Protein AF-A0AAW1S5H3-F1 (afdb_monomer_lite)

Organism: NCBI:txid2026836

pLDDT: mean 79.13, std 9.74, range [42.94, 91.62]

Sequence (140 aa):
WFVVTCAFLPVFTLLWSPVFLTNVFTAATLGLTVSYAIPVLCRLVLARHSFVPGPFSLGRWTHLCGWSVVAWTAVAAIIFSVPLSVPIDGANFNYAAGGLGLVILGSFAGWRLSARHWFQGPSPSISSSDAVRVKEFGWK

Foldseek 3Di:
DVVVVVVCPLVVCVVVPPLSSLLVVLLVVLLVLVVVLVVLVCCQPPVVPPDDDDPDDPPPVSNVVSVVSVVVSVVSLVVQQCFPDPPDDPSRGRCSSVVSVVVVVVVVVCCVPPVVVPDDPDDPPDDPVVVVVVVVVDPD

Radius of gyration: 21.08 Å; chains: 1; bounding box: 47×30×63 Å

Structure (mmCIF, N/CA/C/O backbone):
data_AF-A0AAW1S5H3-F1
#
_entry.id   AF-A0AAW1S5H3-F1
#
loop_
_atom_site.group_PDB
_atom_site.id
_atom_site.type_symbol
_atom_site.label_atom_id
_atom_site.label_alt_id
_atom_site.label_comp_id
_atom_site.label_asym_id
_atom_site.label_entity_id
_atom_site.label_seq_id
_atom_site.pdbx_PDB_ins_code
_atom_site.Cartn_x
_atom_site.Cartn_y
_atom_site.Cartn_z
_atom_site.occupancy
_atom_site.B_iso_or_equiv
_atom_site.auth_seq_id
_atom_site.auth_comp_id
_atom_site.auth_asym_id
_atom_site.auth_atom_id
_atom_site.pdbx_PDB_model_num
ATOM 1 N N . TRP A 1 1 ? 15.498 16.288 8.569 1.00 69.62 1 TRP A N 1
ATOM 2 C CA . TRP A 1 1 ? 16.807 16.147 7.900 1.00 69.62 1 TRP A CA 1
ATOM 3 C C . TRP A 1 1 ? 17.010 14.769 7.264 1.00 69.62 1 TRP A C 1
ATOM 5 O O . TRP A 1 1 ? 17.139 14.737 6.053 1.00 69.62 1 TRP A O 1
ATOM 15 N N . PHE A 1 2 ? 16.919 13.642 7.988 1.00 83.88 2 PHE A N 1
ATOM 16 C CA . PHE A 1 2 ? 17.097 12.294 7.396 1.00 83.88 2 PHE A CA 1
ATOM 17 C C . PHE A 1 2 ? 16.122 11.946 6.246 1.00 83.88 2 PHE A C 1
ATOM 19 O O . PHE A 1 2 ? 16.532 11.492 5.182 1.00 83.88 2 PHE A O 1
ATOM 26 N N . VAL A 1 3 ? 14.824 12.226 6.412 1.00 83.50 3 VAL A N 1
ATOM 27 C CA . VAL A 1 3 ? 13.821 11.998 5.349 1.00 83.50 3 VAL A CA 1
ATOM 28 C C . VAL A 1 3 ? 14.123 12.832 4.100 1.00 83.50 3 VAL A C 1
ATOM 30 O O . VAL A 1 3 ? 13.975 12.350 2.982 1.00 83.50 3 VAL A O 1
ATOM 33 N N . VAL A 1 4 ? 14.608 14.062 4.299 1.00 83.81 4 VAL A N 1
ATOM 34 C CA . VAL A 1 4 ? 14.982 14.971 3.209 1.00 83.81 4 VAL A CA 1
ATOM 35 C C . VAL A 1 4 ? 16.149 14.383 2.419 1.00 83.81 4 VAL A C 1
ATOM 37 O O . VAL A 1 4 ? 16.078 14.329 1.200 1.00 83.81 4 VAL A O 1
ATOM 40 N N . THR A 1 5 ? 17.177 13.850 3.089 1.00 84.56 5 THR A N 1
ATOM 41 C CA . THR A 1 5 ? 18.296 13.173 2.413 1.00 84.56 5 THR A CA 1
ATOM 42 C C . THR A 1 5 ? 17.863 11.914 1.661 1.00 84.56 5 THR A C 1
ATOM 44 O O . THR A 1 5 ? 18.299 11.703 0.533 1.00 84.56 5 THR A O 1
ATOM 47 N N . CYS A 1 6 ? 16.955 11.106 2.217 1.00 84.12 6 CYS A N 1
ATOM 48 C CA . CYS A 1 6 ? 16.437 9.923 1.523 1.00 84.12 6 CYS A CA 1
ATOM 49 C C . CYS A 1 6 ? 15.601 10.278 0.285 1.00 84.12 6 CYS A C 1
ATOM 51 O O . CYS A 1 6 ? 15.633 9.537 -0.694 1.00 84.12 6 CYS A O 1
ATOM 53 N N . ALA A 1 7 ? 14.898 11.415 0.292 1.00 83.00 7 ALA A N 1
ATOM 54 C CA . ALA A 1 7 ? 14.101 11.875 -0.845 1.00 83.00 7 ALA A CA 1
ATOM 55 C C . ALA A 1 7 ? 14.945 12.251 -2.078 1.00 83.00 7 ALA A C 1
ATOM 57 O O . ALA A 1 7 ? 14.419 12.261 -3.189 1.00 83.00 7 ALA A O 1
ATOM 58 N N . PHE A 1 8 ? 16.248 12.503 -1.913 1.00 84.81 8 PHE A N 1
ATOM 59 C CA . PHE A 1 8 ? 17.160 12.731 -3.038 1.00 84.81 8 PHE A CA 1
ATOM 60 C C . PHE A 1 8 ? 17.650 11.435 -3.697 1.00 84.81 8 PHE A C 1
AT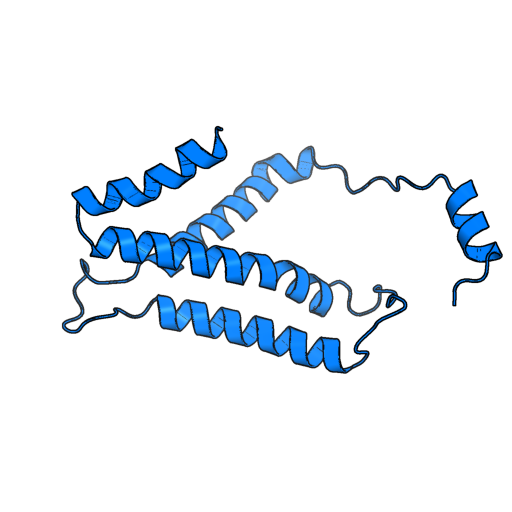OM 62 O O . PHE A 1 8 ? 18.028 11.465 -4.865 1.00 84.81 8 PHE A O 1
ATOM 69 N N . LEU A 1 9 ? 17.612 10.287 -3.007 1.00 86.25 9 LEU A N 1
ATOM 70 C CA . LEU A 1 9 ? 18.101 9.009 -3.548 1.00 86.25 9 LEU A CA 1
ATOM 71 C C . LEU A 1 9 ? 17.387 8.582 -4.848 1.00 86.25 9 LEU A C 1
ATOM 73 O O . LEU A 1 9 ? 18.077 8.183 -5.785 1.00 86.25 9 LEU A O 1
ATOM 77 N N . PRO A 1 10 ? 16.051 8.721 -4.984 1.00 85.50 10 PRO A N 1
ATOM 78 C CA . PRO A 1 10 ? 15.358 8.475 -6.248 1.00 85.50 10 PRO A CA 1
ATOM 79 C C . PRO A 1 10 ? 15.848 9.345 -7.408 1.00 85.50 10 PRO A C 1
ATOM 81 O O . PRO A 1 10 ? 15.888 8.878 -8.542 1.00 85.50 10 PRO A O 1
ATOM 84 N N . VAL A 1 11 ? 16.249 10.594 -7.147 1.00 85.62 11 VAL A N 1
ATOM 85 C CA . VAL A 1 11 ? 16.675 11.548 -8.187 1.00 85.62 11 VAL A CA 1
ATOM 86 C C . VAL A 1 11 ? 17.987 11.105 -8.836 1.00 85.62 11 VAL A C 1
ATOM 88 O O . VAL A 1 11 ? 18.171 11.309 -10.031 1.00 85.62 11 VAL A O 1
ATOM 91 N N . PHE A 1 12 ? 18.861 10.405 -8.108 1.00 87.00 12 PHE A N 1
ATOM 92 C CA . PHE A 1 12 ? 20.095 9.847 -8.673 1.00 87.00 12 PHE A CA 1
ATOM 93 C C . PHE A 1 12 ? 19.850 8.832 -9.798 1.00 87.00 12 PHE A C 1
ATOM 95 O O . PHE A 1 12 ? 20.712 8.666 -10.658 1.00 87.00 12 PHE A O 1
ATOM 102 N N . THR A 1 13 ? 18.673 8.197 -9.856 1.00 85.62 13 THR A N 1
ATOM 103 C CA . THR A 1 13 ? 18.338 7.257 -10.941 1.00 85.62 13 THR A CA 1
ATOM 104 C C . THR A 1 13 ? 18.239 7.928 -12.316 1.00 85.62 13 THR A C 1
ATOM 106 O O . THR A 1 13 ? 18.408 7.250 -13.330 1.00 85.62 13 THR A O 1
ATOM 109 N N . LEU A 1 14 ? 18.088 9.262 -12.369 1.00 85.06 14 LEU A N 1
ATOM 110 C CA . LEU A 1 14 ? 18.176 10.046 -13.610 1.00 85.06 14 LEU A CA 1
ATOM 111 C C . LEU A 1 14 ? 19.524 9.933 -14.303 1.00 85.06 14 LEU A C 1
ATOM 113 O O . LEU A 1 14 ? 19.570 9.993 -15.527 1.00 85.06 14 LEU A O 1
ATOM 117 N N . LEU A 1 15 ? 20.609 9.789 -13.536 1.00 86.62 15 LEU A N 1
ATOM 118 C CA . LEU A 1 15 ? 21.956 9.686 -14.097 1.00 86.62 15 LEU A CA 1
ATOM 119 C C . LEU A 1 15 ? 22.126 8.409 -14.927 1.00 86.62 15 LEU A C 1
ATOM 121 O O . LEU A 1 15 ? 23.002 8.354 -15.783 1.00 86.62 15 LEU A O 1
ATOM 125 N N . TRP A 1 16 ? 21.295 7.394 -14.672 1.00 85.50 16 TRP A N 1
ATOM 126 C CA . TRP A 1 16 ? 21.328 6.129 -15.392 1.00 85.50 16 TRP A CA 1
ATOM 127 C C . TRP A 1 16 ? 20.402 6.141 -16.605 1.00 85.50 16 TRP A C 1
ATOM 129 O O . TRP A 1 16 ? 20.828 5.852 -17.720 1.00 85.50 16 TRP A O 1
ATOM 139 N N . SER A 1 17 ? 19.116 6.438 -16.400 1.00 84.62 17 SER A N 1
ATOM 140 C CA . SER A 1 17 ? 18.166 6.647 -17.493 1.00 84.62 17 SER A CA 1
ATOM 141 C C . SER A 1 17 ? 16.836 7.207 -16.974 1.00 84.62 17 SER A C 1
ATOM 143 O O . SER A 1 17 ? 16.412 6.880 -15.860 1.00 84.62 17 SER A O 1
ATOM 145 N N . PRO A 1 18 ? 16.126 8.005 -17.792 1.00 83.81 18 PRO A N 1
ATOM 146 C CA . PRO A 1 18 ? 14.805 8.524 -17.443 1.00 83.81 18 PRO A CA 1
ATOM 147 C C . PRO A 1 18 ? 13.774 7.416 -17.175 1.00 83.81 18 PRO A C 1
ATOM 149 O O . PRO A 1 18 ? 12.877 7.611 -16.358 1.00 83.81 18 PRO A O 1
ATOM 152 N N . VAL A 1 19 ? 13.925 6.235 -17.789 1.00 82.25 19 VAL A N 1
ATOM 153 C CA . VAL A 1 19 ? 13.018 5.090 -17.588 1.00 82.25 19 VAL A CA 1
ATOM 154 C C . VAL A 1 19 ? 13.084 4.582 -16.145 1.00 82.25 19 VAL A C 1
ATOM 156 O O . VAL A 1 19 ? 12.053 4.293 -15.538 1.00 82.25 19 VAL A O 1
ATOM 159 N N . PHE A 1 20 ? 14.282 4.535 -15.552 1.00 81.75 20 PHE A N 1
ATOM 160 C CA . PHE A 1 20 ? 14.442 4.118 -14.157 1.00 81.75 20 PHE A CA 1
ATOM 161 C C . PHE A 1 20 ? 13.763 5.088 -13.195 1.00 81.75 20 PHE A C 1
ATOM 163 O O . PHE A 1 20 ? 13.072 4.641 -12.279 1.00 81.75 20 PHE A O 1
ATOM 170 N N . LEU A 1 21 ? 13.892 6.399 -13.429 1.00 84.94 21 LEU A N 1
ATOM 171 C CA . LEU A 1 21 ? 13.187 7.391 -12.621 1.00 84.94 21 LEU A CA 1
ATOM 172 C C . LEU A 1 21 ? 11.671 7.181 -12.708 1.00 84.94 21 LEU A C 1
ATOM 174 O O . LEU A 1 21 ? 11.004 7.113 -11.674 1.00 84.94 21 LEU A O 1
ATOM 178 N N . THR A 1 22 ? 11.116 7.020 -13.911 1.00 84.06 22 THR A N 1
ATOM 179 C CA . THR A 1 22 ? 9.675 6.793 -14.095 1.00 84.06 22 THR A CA 1
ATOM 180 C C . THR A 1 22 ? 9.190 5.546 -13.354 1.00 84.06 22 THR A C 1
ATOM 182 O O . THR A 1 22 ? 8.123 5.580 -12.733 1.00 84.06 22 THR A O 1
ATOM 185 N N . ASN A 1 23 ? 9.989 4.477 -13.335 1.00 83.06 23 ASN A N 1
ATOM 186 C CA . ASN A 1 23 ? 9.680 3.261 -12.583 1.00 83.06 23 ASN A CA 1
ATOM 187 C C . ASN A 1 23 ? 9.653 3.515 -11.067 1.00 83.06 23 ASN A C 1
ATOM 189 O O . ASN A 1 23 ? 8.739 3.049 -10.385 1.00 83.06 23 ASN A O 1
ATOM 193 N N . VAL A 1 24 ? 10.598 4.297 -10.530 1.00 85.00 24 VAL A N 1
ATOM 194 C CA . VAL A 1 24 ? 10.631 4.643 -9.097 1.00 85.00 24 VAL A CA 1
ATOM 195 C C . VAL A 1 24 ? 9.430 5.499 -8.694 1.00 85.00 24 VAL A C 1
ATOM 197 O O . VAL A 1 24 ? 8.771 5.191 -7.701 1.00 85.00 24 VAL A O 1
ATOM 200 N N . PHE A 1 25 ? 9.099 6.539 -9.466 1.00 86.06 25 PHE A N 1
ATOM 201 C CA . PHE A 1 25 ? 7.922 7.370 -9.184 1.00 86.06 25 PHE A CA 1
ATOM 202 C C . PHE A 1 25 ? 6.627 6.569 -9.283 1.00 86.06 25 PHE A C 1
ATOM 204 O O . PHE A 1 25 ? 5.775 6.679 -8.404 1.00 86.06 25 PHE A O 1
ATOM 211 N N . THR A 1 26 ? 6.505 5.706 -10.293 1.00 85.88 26 THR A N 1
ATOM 212 C CA . THR A 1 26 ? 5.340 4.826 -10.424 1.00 85.88 26 THR A CA 1
ATOM 213 C C . THR A 1 26 ? 5.201 3.903 -9.215 1.00 85.88 26 THR A C 1
ATOM 215 O O . THR A 1 26 ? 4.109 3.777 -8.658 1.00 85.88 26 THR A O 1
ATOM 218 N N . ALA A 1 27 ? 6.299 3.289 -8.765 1.00 85.31 27 ALA A N 1
ATOM 219 C CA . ALA A 1 27 ? 6.299 2.430 -7.585 1.00 85.31 27 ALA A CA 1
ATOM 220 C C . ALA A 1 27 ? 5.902 3.200 -6.317 1.00 85.31 27 ALA A C 1
ATOM 222 O O . ALA A 1 27 ? 5.123 2.689 -5.513 1.00 85.31 27 ALA A O 1
ATOM 223 N N . ALA A 1 28 ? 6.372 4.441 -6.158 1.00 88.06 28 ALA A N 1
ATOM 224 C CA . ALA A 1 28 ? 5.991 5.303 -5.042 1.00 88.06 28 ALA A CA 1
ATOM 225 C C . ALA A 1 28 ? 4.490 5.651 -5.065 1.00 88.06 28 ALA A C 1
ATOM 227 O O . ALA A 1 28 ? 3.809 5.507 -4.047 1.00 88.06 28 ALA A O 1
ATOM 228 N N . THR A 1 29 ? 3.947 6.047 -6.220 1.00 88.81 29 THR A N 1
ATOM 229 C CA . THR A 1 29 ? 2.517 6.354 -6.390 1.00 88.81 29 THR A CA 1
ATOM 230 C C . THR A 1 29 ? 1.634 5.130 -6.140 1.00 88.81 29 THR A C 1
ATOM 232 O O . THR A 1 29 ? 0.619 5.227 -5.443 1.00 88.81 29 THR A O 1
ATOM 235 N N . LEU A 1 30 ? 2.025 3.963 -6.661 1.00 88.81 30 LEU A N 1
ATOM 236 C CA . LEU A 1 30 ? 1.328 2.701 -6.416 1.00 88.81 30 LEU A CA 1
ATOM 237 C C . LEU A 1 30 ? 1.382 2.298 -4.943 1.00 88.81 30 LEU A C 1
ATOM 239 O O . LEU A 1 30 ? 0.349 1.962 -4.367 1.00 88.81 30 LEU A O 1
ATOM 243 N N . GLY A 1 31 ? 2.559 2.364 -4.319 1.00 87.50 31 GLY A N 1
ATOM 244 C CA . GLY A 1 31 ? 2.740 2.034 -2.907 1.00 87.50 31 GLY A CA 1
ATOM 245 C C . GLY A 1 31 ? 1.880 2.904 -1.998 1.00 87.50 31 GLY A C 1
ATOM 246 O O . GLY A 1 31 ? 1.221 2.391 -1.094 1.00 87.50 31 GLY A O 1
ATOM 247 N N . LEU A 1 32 ? 1.805 4.203 -2.285 1.00 88.75 32 LEU A N 1
ATOM 248 C CA . LEU A 1 32 ? 0.942 5.135 -1.567 1.00 88.75 32 LEU A CA 1
ATOM 249 C C . LEU A 1 32 ? -0.544 4.791 -1.754 1.00 88.75 32 LEU A C 1
ATOM 251 O O . LEU A 1 32 ? -1.288 4.710 -0.778 1.00 88.75 32 LEU A O 1
ATOM 255 N N . THR A 1 33 ? -0.965 4.522 -2.990 1.00 89.50 33 THR A N 1
ATOM 256 C CA . THR A 1 33 ? -2.357 4.165 -3.302 1.00 89.50 33 THR A CA 1
ATOM 257 C C . THR A 1 33 ? -2.775 2.875 -2.592 1.00 89.50 33 THR A C 1
ATOM 259 O O . THR A 1 33 ? -3.846 2.820 -1.988 1.00 89.50 33 THR A O 1
ATOM 262 N N . VAL A 1 34 ? -1.916 1.851 -2.592 1.00 88.56 34 VAL A N 1
ATOM 263 C CA . VAL A 1 34 ? -2.159 0.591 -1.875 1.00 88.56 34 VAL A CA 1
ATOM 264 C C . VAL A 1 34 ? -2.177 0.805 -0.366 1.00 88.56 34 VAL A C 1
ATOM 266 O O . VAL A 1 34 ? -3.068 0.287 0.304 1.00 88.56 34 VAL A O 1
ATOM 269 N N . SER A 1 35 ? -1.249 1.597 0.175 1.00 89.94 35 SER A N 1
ATOM 270 C CA . SER A 1 35 ? -1.193 1.906 1.608 1.00 89.94 35 SER A CA 1
ATOM 271 C C . SER A 1 35 ? -2.505 2.508 2.114 1.00 89.94 35 SER A C 1
ATOM 273 O O . SER A 1 35 ? -3.013 2.088 3.152 1.00 89.94 35 SER A O 1
ATOM 275 N N . TYR A 1 36 ? -3.120 3.413 1.344 1.00 89.25 36 TYR A N 1
ATOM 276 C CA . TYR A 1 36 ? -4.437 3.968 1.672 1.00 89.25 36 TYR A CA 1
ATOM 277 C C . TYR A 1 36 ? -5.595 2.985 1.454 1.00 89.25 36 TYR A C 1
ATOM 279 O O . TYR A 1 36 ? -6.597 3.058 2.167 1.00 89.25 36 TYR A O 1
ATOM 287 N N . ALA A 1 37 ? -5.468 2.037 0.524 1.00 89.62 37 ALA A N 1
ATOM 288 C CA . ALA A 1 37 ? -6.479 1.008 0.294 1.00 89.62 37 ALA A CA 1
ATOM 289 C C . ALA A 1 37 ? -6.517 -0.058 1.405 1.00 89.62 37 ALA A C 1
ATOM 291 O O . ALA A 1 37 ? -7.590 -0.576 1.711 1.00 89.62 37 ALA A O 1
ATOM 292 N N . ILE A 1 38 ? -5.387 -0.368 2.052 1.00 88.62 38 ILE A N 1
ATOM 293 C CA . ILE A 1 38 ? -5.299 -1.369 3.134 1.00 88.62 38 ILE A CA 1
ATOM 294 C C . ILE A 1 38 ? -6.263 -1.086 4.304 1.00 88.62 38 ILE A C 1
ATOM 296 O O . ILE A 1 38 ? -7.057 -1.970 4.632 1.00 88.62 38 ILE A O 1
ATOM 300 N N . PRO A 1 39 ? -6.272 0.094 4.956 1.00 87.69 39 PRO A N 1
ATOM 301 C CA . PRO A 1 39 ? -7.197 0.352 6.059 1.00 87.69 39 PRO A CA 1
ATOM 302 C C . PRO A 1 39 ? -8.661 0.362 5.597 1.00 87.69 39 PRO A C 1
ATOM 304 O O . PRO A 1 39 ? -9.544 -0.049 6.352 1.00 87.69 39 PRO A O 1
ATOM 307 N N . VAL A 1 40 ? -8.928 0.764 4.349 1.00 88.50 40 VAL A N 1
ATOM 308 C CA . VAL A 1 40 ? -10.267 0.687 3.744 1.00 88.50 40 VAL A CA 1
ATOM 309 C C . VAL A 1 40 ? -10.703 -0.774 3.603 1.00 88.50 40 VAL A C 1
ATOM 311 O O . VAL A 1 40 ? -11.797 -1.125 4.042 1.00 88.50 40 VAL A O 1
ATOM 314 N N . LEU A 1 41 ? -9.832 -1.645 3.091 1.00 87.19 41 LEU A N 1
ATOM 315 C CA . LEU A 1 41 ? -10.055 -3.091 3.010 1.00 87.19 41 LEU A CA 1
ATOM 316 C C . LEU A 1 41 ? -10.309 -3.711 4.381 1.00 87.19 41 LEU A C 1
ATOM 318 O O . LEU A 1 41 ? -11.300 -4.417 4.565 1.00 87.19 41 LEU A O 1
ATOM 322 N N . CYS A 1 42 ? -9.457 -3.412 5.362 1.00 86.38 42 CYS A N 1
ATOM 323 C CA . CYS A 1 42 ? -9.622 -3.895 6.730 1.00 86.38 42 CYS A CA 1
ATOM 324 C C . CYS A 1 42 ? -10.975 -3.470 7.313 1.00 86.38 42 CYS A C 1
ATOM 326 O O . CYS A 1 42 ? -11.659 -4.278 7.945 1.00 86.38 42 CYS A O 1
ATOM 328 N N . ARG A 1 43 ? -11.412 -2.232 7.058 1.00 84.12 43 ARG A N 1
ATOM 329 C CA . ARG A 1 43 ? -12.726 -1.751 7.495 1.00 84.12 43 ARG A CA 1
ATOM 330 C C . ARG A 1 43 ? -13.876 -2.519 6.838 1.00 84.12 43 ARG A C 1
ATOM 332 O O . ARG A 1 43 ? -14.847 -2.837 7.519 1.00 84.12 43 ARG A O 1
ATOM 339 N N . LEU A 1 44 ? -13.775 -2.816 5.542 1.00 84.50 44 LEU A N 1
ATOM 340 C CA . LEU A 1 44 ? -14.818 -3.519 4.786 1.00 84.50 44 LEU A CA 1
ATOM 341 C C . LEU A 1 44 ? -14.921 -5.005 5.142 1.00 84.50 44 LEU A C 1
ATOM 343 O O . LEU A 1 44 ? -16.028 -5.537 5.175 1.00 84.50 44 LEU A O 1
ATOM 347 N N . VAL A 1 45 ? -13.789 -5.670 5.392 1.00 84.31 45 VAL A N 1
ATOM 348 C CA . VAL A 1 45 ? -13.737 -7.126 5.603 1.00 84.31 45 VAL A CA 1
ATOM 349 C C . VAL A 1 45 ? -13.790 -7.484 7.089 1.00 84.31 45 VAL A C 1
ATOM 351 O O . VAL A 1 45 ? -14.633 -8.284 7.489 1.00 84.31 45 VAL A O 1
ATOM 354 N N . LEU A 1 46 ? -12.921 -6.891 7.918 1.00 79.94 46 LEU A N 1
ATOM 355 C CA . LEU A 1 46 ? -12.768 -7.271 9.329 1.00 79.94 46 LEU A CA 1
ATOM 356 C C . LEU A 1 46 ? -13.720 -6.497 10.246 1.00 79.94 46 LEU A C 1
ATOM 358 O O . LEU A 1 46 ? -14.315 -7.078 11.147 1.00 79.94 46 LEU A O 1
ATOM 362 N N . ALA A 1 47 ? -13.890 -5.192 10.025 1.00 77.75 47 ALA A N 1
ATOM 363 C CA . ALA A 1 47 ? -14.633 -4.332 10.950 1.00 77.75 47 ALA A CA 1
ATOM 364 C C . ALA A 1 47 ? -16.111 -4.121 10.573 1.00 77.75 47 ALA A C 1
ATOM 366 O O . ALA A 1 47 ? -16.772 -3.267 11.162 1.00 77.75 47 ALA A O 1
ATOM 367 N N . ARG A 1 48 ? -16.662 -4.904 9.633 1.00 71.19 48 ARG A N 1
ATOM 368 C CA . ARG A 1 48 ? -18.025 -4.702 9.101 1.00 71.19 48 ARG A CA 1
ATOM 369 C C . ARG A 1 48 ? -19.134 -4.699 10.163 1.00 71.19 48 ARG A C 1
ATOM 371 O O . ARG A 1 48 ? -20.146 -4.039 9.968 1.00 71.19 48 ARG A O 1
ATOM 378 N N . HIS A 1 49 ? -18.947 -5.431 11.265 1.00 68.69 49 HIS A N 1
ATOM 379 C CA . HIS A 1 49 ? -19.936 -5.553 12.348 1.00 68.69 49 HIS A CA 1
ATOM 380 C C . HIS A 1 49 ? -19.490 -4.927 13.674 1.00 68.69 49 HIS A C 1
ATOM 382 O O 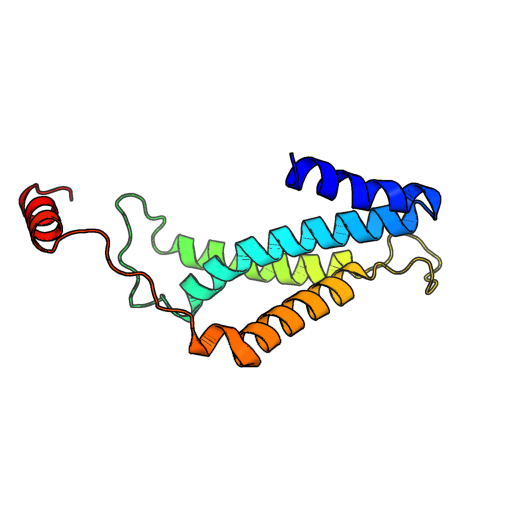. HIS A 1 49 ? -20.319 -4.725 14.553 1.00 68.69 49 HIS A O 1
ATOM 388 N N . SER A 1 50 ? -18.200 -4.627 13.830 1.00 71.69 50 SER A N 1
ATOM 389 C CA . SER A 1 50 ? -17.633 -4.122 15.090 1.00 71.69 50 SER A CA 1
ATOM 390 C C . SER A 1 50 ? -17.358 -2.618 15.061 1.00 71.69 50 SER A C 1
ATOM 392 O O . SER A 1 50 ? -16.986 -2.043 16.080 1.00 71.69 50 SER A O 1
ATOM 394 N N . PHE A 1 51 ? -17.506 -1.973 13.902 1.00 74.00 51 PHE A N 1
ATOM 395 C CA . PHE A 1 51 ? -17.232 -0.551 13.748 1.00 74.00 51 PHE A CA 1
ATOM 396 C C . PHE A 1 51 ? -18.410 0.298 14.234 1.00 74.00 51 PHE A C 1
ATOM 398 O O . PHE A 1 51 ? -19.483 0.286 13.633 1.00 74.00 51 PHE A O 1
ATOM 405 N N . VAL A 1 52 ? -18.186 1.076 15.293 1.00 74.88 52 VAL A N 1
ATOM 406 C CA . VAL A 1 52 ? -19.134 2.095 15.754 1.00 74.88 52 VAL A CA 1
ATOM 407 C C . VAL A 1 52 ? -18.921 3.360 14.909 1.00 74.88 52 VAL A C 1
ATOM 409 O O . VAL A 1 52 ? -17.822 3.920 14.935 1.00 74.88 52 VAL A O 1
ATOM 412 N N . PRO A 1 53 ? -19.912 3.803 14.113 1.00 71.62 53 PRO A N 1
ATOM 413 C CA . PRO A 1 53 ? -19.780 5.013 13.310 1.00 71.62 53 PRO A CA 1
ATOM 414 C C . PRO A 1 53 ? -19.644 6.249 14.205 1.00 71.62 53 PRO A C 1
ATOM 416 O O . PRO A 1 53 ? -20.368 6.397 15.184 1.00 71.62 53 PRO A O 1
ATOM 419 N N . GLY A 1 54 ? -18.710 7.135 13.853 1.00 76.00 54 GLY A N 1
ATOM 420 C CA . GLY A 1 54 ? -18.573 8.442 14.496 1.00 76.00 54 GLY A CA 1
ATOM 421 C C . GLY A 1 54 ? -19.695 9.417 14.101 1.00 76.00 54 GLY A C 1
ATOM 422 O O . GLY A 1 54 ? -20.495 9.100 13.215 1.00 76.00 54 GLY A O 1
ATOM 423 N N . PRO A 1 55 ? -19.719 10.626 14.696 1.00 75.25 55 PRO A N 1
ATOM 424 C CA . PRO A 1 55 ? -20.780 11.626 14.501 1.00 75.25 55 PRO A CA 1
ATOM 425 C C . PRO A 1 55 ? -20.979 12.033 13.032 1.00 75.25 55 PRO A C 1
ATOM 427 O O . PRO A 1 55 ? -22.079 12.397 12.628 1.00 75.25 55 PRO A O 1
ATOM 430 N N . PHE A 1 56 ? -19.935 11.911 12.205 1.00 75.06 56 PHE A N 1
ATOM 431 C CA . PHE A 1 56 ? -20.040 12.009 10.753 1.00 75.06 56 PHE A CA 1
ATOM 432 C C . PHE A 1 56 ? -19.798 10.638 10.117 1.00 75.06 56 PHE A C 1
ATOM 434 O O . PHE A 1 56 ? -18.673 10.132 10.087 1.00 75.06 56 PHE A O 1
ATOM 441 N N . SER A 1 57 ? -20.858 10.028 9.586 1.00 76.38 57 SER A N 1
ATOM 442 C CA . SER A 1 57 ? -20.758 8.785 8.826 1.00 76.38 57 SER A CA 1
ATOM 443 C C . SER A 1 57 ? -21.557 8.879 7.532 1.00 76.38 57 SER A C 1
ATOM 445 O O . SER A 1 57 ? -22.691 9.348 7.515 1.00 76.38 57 SER A O 1
ATOM 447 N N . LEU A 1 58 ? -20.984 8.376 6.437 1.00 76.94 58 LEU A N 1
ATOM 448 C CA . LEU A 1 58 ? -21.685 8.259 5.155 1.00 76.94 58 LEU A CA 1
ATOM 449 C C . LEU A 1 58 ? -22.681 7.075 5.135 1.00 76.94 58 LEU A C 1
ATOM 451 O O . LEU A 1 58 ? -23.240 6.734 4.090 1.00 76.94 58 LEU A O 1
ATOM 455 N N . GLY A 1 59 ? -22.883 6.399 6.275 1.00 81.50 59 GLY A N 1
ATOM 456 C CA . GLY A 1 59 ? -23.730 5.214 6.396 1.00 81.50 59 GLY A CA 1
ATOM 457 C C . GLY A 1 59 ? -23.388 4.152 5.346 1.00 81.50 59 GLY A C 1
ATOM 458 O O . GLY A 1 59 ? -22.223 3.785 5.168 1.00 81.50 59 GLY A O 1
ATOM 459 N N . ARG A 1 60 ? -24.410 3.709 4.603 1.00 79.00 60 ARG A N 1
ATOM 460 C CA . ARG A 1 60 ? -24.319 2.703 3.527 1.00 79.00 60 ARG A CA 1
ATOM 461 C C . ARG A 1 60 ? -23.353 3.067 2.388 1.00 79.00 60 ARG A C 1
ATOM 463 O O . ARG A 1 60 ? -22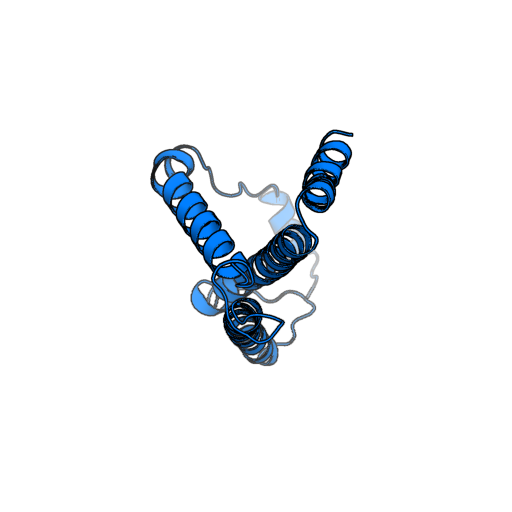.763 2.170 1.790 1.00 79.00 60 ARG A O 1
ATOM 470 N N . TRP A 1 61 ? -23.145 4.356 2.110 1.00 83.69 61 TRP A N 1
ATOM 471 C CA . TRP A 1 61 ? -22.269 4.813 1.022 1.00 83.69 61 TRP A CA 1
ATOM 472 C C . TRP A 1 61 ? -20.794 4.542 1.302 1.00 83.69 61 TRP A C 1
ATOM 474 O O . TRP A 1 61 ? -20.012 4.361 0.376 1.00 83.69 61 TRP A O 1
ATOM 484 N N . THR A 1 62 ? -20.432 4.400 2.577 1.00 83.12 62 THR A N 1
ATOM 485 C CA . THR A 1 62 ? -19.094 3.979 3.001 1.00 83.12 62 THR A CA 1
ATOM 486 C C . THR A 1 62 ? -18.666 2.669 2.338 1.00 83.12 62 THR A C 1
ATOM 488 O O . THR A 1 62 ? -17.520 2.542 1.915 1.00 83.12 62 THR A O 1
ATOM 491 N N . HIS A 1 63 ? -19.573 1.691 2.245 1.00 84.25 63 HIS A N 1
ATOM 492 C CA . HIS A 1 63 ? -19.247 0.386 1.677 1.00 84.25 63 HIS A CA 1
ATOM 493 C C . HIS A 1 63 ? -19.060 0.461 0.163 1.00 84.25 63 HIS A C 1
ATOM 495 O O . HIS A 1 63 ? -18.111 -0.120 -0.354 1.00 84.25 63 HIS A O 1
ATOM 501 N N . LEU A 1 64 ? -19.917 1.219 -0.529 1.00 87.06 64 LEU A N 1
ATOM 502 C CA . LEU A 1 64 ? -19.804 1.436 -1.972 1.00 87.06 64 LEU A CA 1
ATOM 503 C C . LEU A 1 64 ? -18.497 2.153 -2.315 1.00 87.06 64 L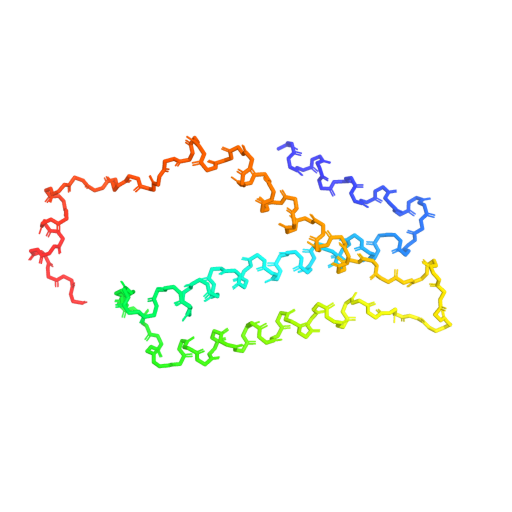EU A C 1
ATOM 505 O O . LEU A 1 64 ? -17.703 1.634 -3.091 1.00 87.06 64 LEU A O 1
ATOM 509 N N . CYS A 1 65 ? -18.226 3.292 -1.672 1.00 88.19 65 CYS A N 1
ATOM 510 C CA . CYS A 1 65 ? -16.983 4.032 -1.875 1.00 88.19 65 CYS A CA 1
ATOM 511 C C . CYS A 1 65 ? -15.756 3.190 -1.513 1.00 88.19 65 CYS A C 1
ATOM 513 O O . CYS A 1 65 ? -14.757 3.230 -2.224 1.00 88.19 65 CYS A O 1
ATOM 515 N N . GLY A 1 66 ? -15.837 2.401 -0.440 1.00 88.69 66 GLY A N 1
ATOM 516 C CA . GLY A 1 66 ? -14.757 1.515 -0.035 1.00 88.69 66 GLY A CA 1
ATOM 517 C C . GLY A 1 66 ? -14.423 0.474 -1.105 1.00 88.69 66 GLY A C 1
ATOM 518 O O . GLY A 1 66 ? -13.262 0.346 -1.481 1.00 88.69 66 GLY A O 1
ATOM 519 N N . TRP A 1 67 ? -15.422 -0.235 -1.637 1.00 89.75 67 TRP A N 1
ATOM 520 C CA . TRP A 1 67 ? -15.205 -1.201 -2.720 1.00 89.75 67 TRP A CA 1
ATOM 521 C C . TRP A 1 67 ? -14.699 -0.538 -4.002 1.00 89.75 67 TRP A C 1
ATOM 523 O O . TRP A 1 67 ? -13.824 -1.099 -4.661 1.00 89.75 67 TRP A O 1
ATOM 533 N N . SER A 1 68 ? -15.169 0.671 -4.321 1.00 91.62 68 SER A N 1
ATOM 534 C CA . SER A 1 68 ? -14.650 1.444 -5.453 1.00 91.62 68 SER A CA 1
ATOM 535 C C . SER A 1 68 ? -13.161 1.762 -5.308 1.00 91.62 68 SER A C 1
ATOM 537 O O . SER A 1 68 ? -12.425 1.631 -6.282 1.00 91.62 68 SER A O 1
ATOM 539 N N . VAL A 1 69 ? -12.690 2.122 -4.105 1.00 90.12 69 VAL A N 1
ATOM 540 C CA . VAL A 1 69 ? -11.256 2.355 -3.840 1.00 90.12 69 VAL A CA 1
ATOM 541 C C . VAL A 1 69 ? -10.450 1.086 -4.093 1.00 90.12 69 VAL A C 1
ATOM 543 O O . VAL A 1 69 ? -9.446 1.131 -4.791 1.00 90.12 69 VAL A O 1
ATOM 546 N N . VAL A 1 70 ? -10.915 -0.056 -3.589 1.00 88.12 70 VAL A N 1
ATOM 547 C CA . VAL A 1 70 ? -10.241 -1.352 -3.765 1.00 88.12 70 VAL A CA 1
ATOM 548 C C . VAL A 1 70 ? -10.155 -1.749 -5.233 1.00 88.12 70 VAL A C 1
ATOM 550 O O . VAL A 1 70 ? -9.084 -2.126 -5.711 1.00 88.12 70 VAL A O 1
ATOM 553 N N . ALA A 1 71 ? -11.275 -1.647 -5.949 1.00 91.06 71 ALA A N 1
ATOM 554 C CA . ALA A 1 71 ? -11.333 -1.945 -7.371 1.00 91.06 71 ALA A CA 1
ATOM 555 C C . ALA A 1 71 ? -10.395 -1.022 -8.158 1.00 91.06 71 ALA A C 1
ATOM 557 O O . ALA A 1 71 ? -9.616 -1.496 -8.983 1.00 91.06 71 ALA A O 1
ATOM 558 N N . TRP A 1 72 ? -10.400 0.279 -7.850 1.00 90.31 72 TRP A N 1
ATOM 559 C CA . TRP A 1 72 ? -9.495 1.242 -8.468 1.00 90.31 72 TRP A CA 1
ATOM 560 C C . TRP A 1 72 ? -8.026 0.921 -8.193 1.00 90.31 72 TRP A C 1
ATOM 562 O O . TRP A 1 72 ? -7.215 0.969 -9.111 1.00 90.31 72 TRP A O 1
ATOM 572 N N . THR A 1 73 ? -7.665 0.538 -6.968 1.00 87.94 73 THR A N 1
ATOM 573 C CA . THR A 1 73 ? -6.291 0.141 -6.636 1.00 87.94 73 THR A CA 1
ATOM 574 C C . THR A 1 73 ? -5.839 -1.080 -7.438 1.00 87.94 73 THR A C 1
ATOM 576 O O . THR A 1 73 ? -4.711 -1.096 -7.930 1.00 87.94 73 THR A O 1
ATOM 579 N N . ALA A 1 74 ? -6.710 -2.077 -7.621 1.00 85.06 74 ALA A N 1
ATOM 580 C CA . ALA A 1 74 ? -6.408 -3.245 -8.449 1.00 85.06 74 ALA A CA 1
ATOM 581 C C . ALA A 1 74 ? -6.221 -2.863 -9.928 1.00 85.06 74 ALA A C 1
ATOM 583 O O . ALA A 1 74 ? -5.258 -3.290 -10.562 1.00 85.06 74 ALA A O 1
ATOM 584 N N . VAL A 1 75 ? -7.097 -2.006 -10.460 1.00 87.31 75 VAL A N 1
ATOM 585 C CA . VAL A 1 75 ? -6.992 -1.485 -11.831 1.00 87.31 75 VAL A CA 1
ATOM 586 C C . VAL A 1 75 ? -5.709 -0.673 -12.014 1.00 87.31 75 VAL A C 1
ATOM 588 O O . VAL A 1 75 ? -4.984 -0.890 -12.982 1.00 87.31 75 VAL A O 1
ATOM 591 N N . ALA A 1 76 ? -5.385 0.211 -11.070 1.00 85.44 76 ALA A N 1
ATOM 592 C CA . ALA A 1 76 ? -4.161 0.999 -11.090 1.00 85.44 76 ALA A CA 1
ATOM 593 C C . ALA A 1 76 ? -2.926 0.089 -11.120 1.00 85.44 76 ALA A C 1
ATOM 595 O O . ALA A 1 76 ? -2.057 0.287 -11.962 1.00 85.44 76 ALA A O 1
ATOM 596 N N . ALA A 1 77 ? -2.865 -0.951 -10.282 1.00 81.88 77 ALA A N 1
ATOM 597 C CA . ALA A 1 77 ? -1.751 -1.901 -10.287 1.00 81.88 77 ALA A CA 1
ATOM 598 C C . ALA A 1 77 ? -1.537 -2.553 -11.666 1.00 81.88 77 ALA A C 1
ATOM 600 O O . ALA A 1 77 ? -0.395 -2.693 -12.103 1.00 81.88 77 ALA A O 1
ATOM 601 N N . ILE A 1 78 ? -2.618 -2.891 -12.377 1.00 80.31 78 ILE A N 1
ATOM 602 C CA . ILE A 1 78 ? -2.545 -3.453 -13.733 1.00 80.31 78 ILE A CA 1
ATOM 603 C C . ILE A 1 78 ? -2.050 -2.400 -14.728 1.00 80.31 78 ILE A C 1
ATOM 605 O O . ILE A 1 78 ? -1.077 -2.650 -15.429 1.00 80.31 78 ILE A O 1
ATOM 609 N N . ILE A 1 79 ? -2.670 -1.216 -14.768 1.00 82.31 79 ILE A N 1
ATOM 610 C CA . ILE A 1 79 ? -2.317 -0.148 -15.721 1.00 82.31 79 ILE A CA 1
ATOM 611 C C . ILE A 1 79 ? -0.858 0.278 -15.550 1.00 82.31 79 ILE A C 1
ATOM 613 O O . ILE A 1 79 ? -0.128 0.399 -16.528 1.00 82.31 79 ILE A O 1
ATOM 617 N N . PHE A 1 80 ? -0.408 0.452 -14.311 1.00 77.25 80 PHE A N 1
ATOM 618 C CA . PHE A 1 80 ? 0.967 0.837 -14.009 1.00 77.25 80 PHE A CA 1
ATOM 619 C C . PHE A 1 80 ? 1.986 -0.293 -14.237 1.00 77.25 80 PHE A C 1
ATOM 621 O O . PHE A 1 80 ? 3.183 -0.030 -14.187 1.00 77.25 80 PHE A O 1
ATOM 628 N N . SER A 1 81 ? 1.538 -1.524 -14.511 1.00 75.06 81 SER A N 1
ATOM 629 C CA . SER A 1 81 ? 2.401 -2.611 -15.000 1.00 75.06 81 SER A CA 1
ATOM 630 C C . SER A 1 81 ? 2.589 -2.577 -16.520 1.00 75.06 81 SER A C 1
ATOM 632 O O . SER A 1 81 ? 3.454 -3.272 -17.042 1.00 75.06 81 SER A O 1
ATOM 634 N N . VAL A 1 82 ? 1.774 -1.819 -17.259 1.00 72.19 82 VAL A N 1
ATOM 635 C CA . VAL A 1 82 ? 1.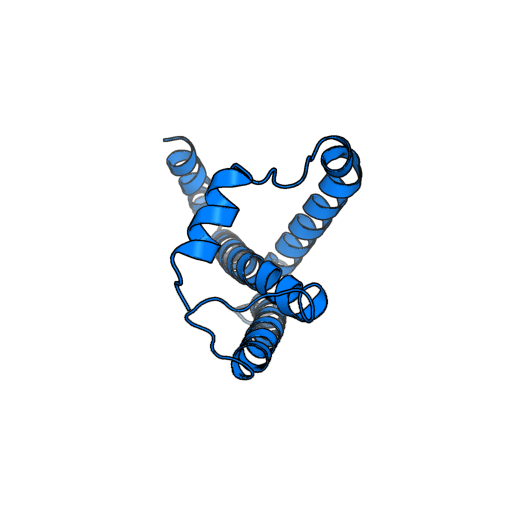843 -1.752 -18.725 1.00 72.19 82 VAL A CA 1
ATOM 636 C C . VAL A 1 82 ? 2.934 -0.751 -19.144 1.00 72.19 82 VAL A C 1
ATOM 638 O O . VAL A 1 82 ? 3.062 0.310 -18.526 1.00 72.19 82 VAL A O 1
ATOM 641 N N . PRO A 1 83 ? 3.745 -1.057 -20.177 1.00 68.31 83 PRO A N 1
ATOM 642 C CA . PRO A 1 83 ? 4.760 -0.135 -20.685 1.00 68.31 83 PRO A CA 1
ATOM 643 C C . PRO A 1 83 ? 4.134 1.142 -21.266 1.00 68.31 83 PRO A C 1
ATOM 645 O O . PRO A 1 83 ? 3.107 1.102 -21.940 1.00 68.31 83 PRO A O 1
ATOM 648 N N . LEU A 1 84 ? 4.793 2.281 -21.031 1.00 66.31 84 LEU A N 1
ATOM 649 C CA . LEU A 1 84 ? 4.355 3.607 -21.492 1.00 66.31 84 LEU A CA 1
ATOM 650 C C . LEU A 1 84 ? 4.702 3.885 -22.967 1.00 66.31 84 LEU A C 1
ATOM 652 O O . LEU A 1 84 ? 4.272 4.897 -23.518 1.00 66.31 84 LEU A O 1
ATOM 656 N N . SER A 1 85 ? 5.485 3.013 -23.606 1.00 68.38 85 SER A N 1
ATOM 657 C CA . SER A 1 85 ? 5.944 3.156 -24.988 1.00 68.38 85 SER A CA 1
ATOM 658 C C . SER A 1 85 ? 5.966 1.814 -25.727 1.00 68.38 85 SER A C 1
ATOM 660 O O . SER A 1 85 ? 6.142 0.749 -25.136 1.00 68.38 85 SER A O 1
ATOM 662 N N . VAL A 1 86 ? 5.767 1.882 -27.045 1.00 69.06 86 VAL A N 1
ATOM 663 C CA . VAL A 1 86 ? 5.878 0.758 -27.988 1.00 69.06 86 VAL A CA 1
ATOM 664 C C . VAL A 1 86 ? 7.165 0.977 -28.795 1.00 69.06 86 VAL A C 1
ATOM 666 O O . VAL A 1 86 ? 7.392 2.117 -29.206 1.00 69.06 86 VAL A O 1
ATOM 669 N N . PRO A 1 87 ? 8.008 -0.039 -29.063 1.00 73.62 87 PRO A N 1
ATOM 670 C CA . PRO A 1 87 ? 7.851 -1.474 -28.797 1.00 73.62 87 PRO A CA 1
ATOM 671 C C . PRO A 1 87 ? 8.110 -1.889 -27.339 1.00 73.62 87 PRO A C 1
ATOM 673 O O . PRO A 1 87 ? 8.897 -1.272 -26.622 1.00 73.62 87 PRO A O 1
ATOM 676 N N . ILE A 1 88 ? 7.437 -2.968 -26.922 1.00 65.94 88 ILE A N 1
ATOM 677 C CA . ILE A 1 88 ? 7.576 -3.567 -25.589 1.00 65.94 88 ILE A CA 1
ATOM 678 C C . ILE A 1 88 ? 8.910 -4.313 -25.533 1.00 65.94 88 ILE A C 1
ATOM 680 O O . ILE A 1 88 ? 9.041 -5.393 -26.104 1.00 65.94 88 ILE A O 1
ATOM 684 N N . ASP A 1 89 ? 9.882 -3.729 -24.842 1.00 70.50 89 ASP A N 1
ATOM 685 C CA . ASP A 1 89 ? 11.175 -4.348 -24.553 1.00 70.50 89 ASP A CA 1
ATOM 686 C C . ASP A 1 89 ? 11.348 -4.492 -23.033 1.00 70.50 89 ASP A C 1
ATOM 688 O O . ASP A 1 89 ? 10.800 -3.699 -22.260 1.00 70.50 89 ASP A O 1
ATOM 692 N N . GLY A 1 90 ? 12.120 -5.482 -22.581 1.00 66.25 90 GLY A N 1
ATOM 693 C CA . GLY A 1 90 ? 12.383 -5.737 -21.161 1.00 66.25 90 GLY A CA 1
ATOM 694 C C . GLY A 1 90 ? 13.039 -4.548 -20.453 1.00 66.25 90 GLY A C 1
ATOM 695 O O . GLY A 1 90 ? 12.869 -4.377 -19.247 1.00 66.25 90 GLY A O 1
ATOM 696 N N . ALA A 1 91 ? 13.722 -3.678 -21.199 1.00 66.88 91 ALA A N 1
ATOM 697 C CA . ALA A 1 91 ? 14.274 -2.426 -20.688 1.00 66.88 91 ALA A CA 1
ATOM 698 C C . ALA A 1 91 ? 13.216 -1.324 -20.454 1.00 66.88 91 ALA A C 1
ATOM 700 O O . ALA A 1 91 ? 13.431 -0.451 -19.617 1.00 66.88 91 ALA A O 1
ATOM 701 N N . ASN A 1 92 ? 12.077 -1.371 -21.156 1.00 67.88 92 ASN A N 1
ATOM 702 C CA . ASN A 1 92 ? 11.022 -0.346 -21.129 1.00 67.88 92 ASN A CA 1
ATOM 703 C C . ASN A 1 92 ? 9.792 -0.754 -20.301 1.00 67.88 92 ASN A C 1
ATOM 705 O O . ASN A 1 92 ? 8.835 0.013 -20.178 1.00 67.88 92 ASN A O 1
ATOM 709 N N . PHE A 1 93 ? 9.790 -1.969 -19.752 1.00 69.81 93 PHE A N 1
ATOM 710 C CA . PHE A 1 93 ? 8.703 -2.457 -18.917 1.00 69.81 93 PHE A CA 1
ATOM 711 C C . PHE A 1 93 ? 8.665 -1.733 -17.563 1.00 69.81 93 PHE A C 1
ATOM 713 O O . PHE A 1 93 ? 9.699 -1.477 -16.936 1.00 69.81 93 PHE A O 1
ATOM 720 N N . ASN A 1 94 ? 7.457 -1.427 -17.086 1.00 74.88 94 ASN A N 1
ATOM 721 C CA . ASN A 1 94 ? 7.281 -0.797 -15.786 1.00 74.88 94 ASN A CA 1
ATOM 722 C C . ASN A 1 94 ? 7.236 -1.860 -14.680 1.00 74.88 94 ASN A C 1
ATOM 724 O O . ASN A 1 94 ? 6.207 -2.471 -14.396 1.00 74.88 94 ASN A O 1
ATOM 728 N N . TYR A 1 95 ? 8.377 -2.070 -14.024 1.00 74.25 95 TYR A N 1
ATOM 729 C CA . TYR A 1 95 ? 8.524 -3.050 -12.941 1.00 74.25 95 TYR A CA 1
ATOM 730 C C . TYR A 1 95 ? 7.914 -2.606 -11.601 1.00 74.25 95 TYR A C 1
ATOM 732 O O . TYR A 1 95 ? 8.076 -3.299 -10.592 1.00 74.25 95 TYR A O 1
ATOM 740 N N . ALA A 1 96 ? 7.207 -1.475 -11.550 1.00 73.12 96 ALA A N 1
ATOM 741 C CA . ALA A 1 96 ? 6.669 -0.922 -10.312 1.00 73.12 96 ALA A CA 1
ATOM 742 C C . ALA A 1 96 ? 5.725 -1.881 -9.572 1.00 73.12 96 ALA A C 1
ATOM 744 O O . ALA A 1 96 ? 5.819 -2.005 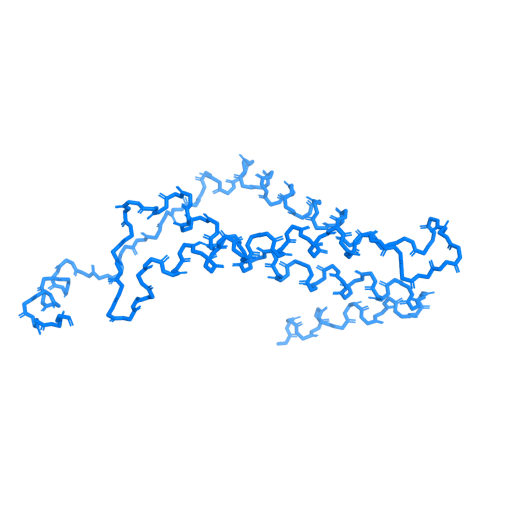-8.351 1.00 73.12 96 ALA A O 1
ATOM 745 N N . ALA A 1 97 ? 4.856 -2.602 -10.286 1.00 71.06 97 ALA A N 1
ATOM 746 C CA . ALA A 1 97 ? 3.959 -3.572 -9.658 1.00 71.06 97 ALA A CA 1
ATOM 747 C C . ALA A 1 97 ? 4.704 -4.786 -9.082 1.00 71.06 97 ALA A C 1
ATOM 749 O O . ALA A 1 97 ? 4.364 -5.261 -7.999 1.00 71.06 97 ALA A O 1
ATOM 750 N N . GLY A 1 98 ? 5.761 -5.249 -9.760 1.00 74.94 98 GLY A N 1
ATOM 751 C CA . GLY A 1 98 ? 6.642 -6.296 -9.237 1.00 74.94 98 GLY A CA 1
ATOM 752 C C . GLY A 1 98 ? 7.359 -5.847 -7.960 1.00 74.94 98 GLY A C 1
ATOM 753 O O . GLY A 1 98 ? 7.359 -6.567 -6.960 1.00 74.94 98 GLY A O 1
ATOM 754 N N . GLY A 1 99 ? 7.891 -4.620 -7.958 1.00 76.12 99 GLY A N 1
ATOM 755 C CA . GLY A 1 99 ? 8.503 -4.005 -6.777 1.00 76.12 99 GLY A CA 1
ATOM 756 C C . GLY A 1 99 ? 7.525 -3.872 -5.608 1.00 76.12 99 GLY A C 1
ATOM 757 O O . GLY A 1 99 ? 7.852 -4.227 -4.477 1.00 76.12 99 GLY A O 1
ATOM 758 N N . LEU A 1 100 ? 6.293 -3.442 -5.876 1.00 78.88 100 LEU A N 1
ATOM 759 C CA . LEU A 1 100 ? 5.234 -3.363 -4.872 1.00 78.88 100 LEU A CA 1
ATOM 760 C C . LEU A 1 100 ? 4.889 -4.741 -4.285 1.00 78.88 100 LEU A C 1
ATOM 762 O O . LEU A 1 100 ? 4.770 -4.876 -3.067 1.00 78.88 100 LEU A O 1
ATOM 766 N N . GLY A 1 101 ? 4.777 -5.770 -5.130 1.00 79.81 101 GLY A N 1
ATOM 767 C CA . GLY A 1 101 ? 4.554 -7.148 -4.693 1.00 79.81 101 GLY A CA 1
ATOM 768 C C . GLY A 1 101 ? 5.645 -7.635 -3.738 1.00 79.81 101 GLY A C 1
ATOM 769 O O . GLY A 1 101 ? 5.338 -8.180 -2.678 1.00 79.81 101 GLY A O 1
ATOM 770 N N . LEU A 1 102 ? 6.914 -7.360 -4.055 1.00 83.38 102 LEU A N 1
ATOM 771 C CA . LEU A 1 102 ? 8.048 -7.678 -3.181 1.00 83.38 102 LEU A CA 1
ATOM 772 C C . LEU A 1 102 ? 7.967 -6.960 -1.830 1.00 83.38 102 LEU A C 1
ATOM 774 O O . LEU A 1 102 ? 8.222 -7.582 -0.801 1.00 83.38 102 LEU A O 1
ATOM 778 N N . VAL A 1 103 ? 7.578 -5.683 -1.805 1.00 84.25 103 VAL A N 1
ATOM 779 C CA . VAL A 1 103 ? 7.427 -4.918 -0.554 1.00 84.25 103 VAL A CA 1
ATOM 780 C C . VAL A 1 103 ? 6.313 -5.494 0.317 1.00 84.25 103 VAL A C 1
ATOM 782 O O . VAL A 1 103 ? 6.496 -5.649 1.526 1.00 84.25 103 VAL A O 1
ATOM 785 N N . ILE A 1 104 ? 5.172 -5.854 -0.275 1.00 84.31 104 ILE A N 1
ATOM 786 C CA . ILE A 1 104 ? 4.048 -6.460 0.453 1.00 84.31 104 ILE A CA 1
ATOM 787 C C . ILE A 1 104 ? 4.457 -7.823 1.019 1.00 84.31 104 ILE A C 1
ATOM 789 O O . ILE A 1 104 ? 4.249 -8.087 2.205 1.00 84.31 104 ILE A O 1
ATOM 793 N N . LEU A 1 105 ? 5.088 -8.669 0.201 1.00 85.38 105 LEU A N 1
ATOM 794 C CA . LEU A 1 105 ? 5.580 -9.980 0.623 1.00 85.38 105 LEU A CA 1
ATOM 795 C C . LEU A 1 105 ? 6.636 -9.859 1.724 1.00 85.38 105 LEU A C 1
ATOM 797 O O . LEU A 1 105 ? 6.546 -10.561 2.729 1.00 85.38 105 LEU A O 1
ATOM 801 N N . GLY A 1 106 ? 7.590 -8.938 1.582 1.00 85.31 106 GLY A N 1
ATOM 802 C CA . GLY A 1 106 ? 8.609 -8.656 2.590 1.00 85.31 106 GLY A CA 1
ATOM 803 C C . GLY A 1 106 ? 8.007 -8.153 3.902 1.00 85.31 106 GLY A C 1
ATOM 804 O O . GLY A 1 106 ? 8.403 -8.607 4.974 1.00 85.31 106 GLY A O 1
ATOM 805 N N . SER A 1 107 ? 6.990 -7.293 3.831 1.00 85.25 107 SER A N 1
ATOM 806 C CA . SER A 1 107 ? 6.259 -6.811 5.010 1.00 85.25 107 SER A CA 1
ATOM 807 C C . SER A 1 107 ? 5.533 -7.952 5.726 1.00 85.25 107 SER A C 1
ATOM 809 O O . SER A 1 107 ? 5.620 -8.078 6.948 1.00 85.25 107 SER A O 1
ATOM 811 N N . PHE A 1 108 ? 4.861 -8.830 4.976 1.00 87.31 108 PHE A N 1
ATOM 812 C CA . PHE A 1 108 ? 4.164 -9.986 5.541 1.00 87.31 108 PHE A CA 1
ATOM 813 C C . PHE A 1 108 ? 5.137 -11.016 6.127 1.00 87.31 108 PHE A C 1
ATOM 815 O O . PHE A 1 108 ? 4.908 -11.545 7.217 1.00 87.31 108 PHE A O 1
ATOM 822 N N . ALA A 1 109 ? 6.255 -11.266 5.445 1.00 89.06 109 ALA A N 1
ATOM 823 C CA . ALA A 1 109 ? 7.321 -12.130 5.934 1.00 89.06 109 ALA A CA 1
ATOM 824 C C . ALA A 1 109 ? 7.935 -11.571 7.225 1.00 89.06 109 ALA A C 1
ATOM 826 O O . ALA A 1 109 ? 8.020 -12.290 8.217 1.00 89.06 109 ALA A O 1
ATOM 827 N N . GLY A 1 110 ? 8.278 -10.280 7.267 1.00 88.00 110 GLY A N 1
ATOM 828 C CA . GLY A 1 110 ? 8.793 -9.615 8.467 1.00 88.00 110 GLY A CA 1
ATOM 829 C C . GLY A 1 110 ? 7.808 -9.662 9.638 1.00 88.00 110 GLY A C 1
ATOM 830 O O . GLY A 1 110 ? 8.200 -9.943 10.776 1.00 88.00 110 GLY A O 1
ATOM 831 N N . TRP A 1 111 ? 6.512 -9.487 9.356 1.00 86.94 111 TRP A N 1
ATOM 832 C CA . TRP A 1 111 ? 5.453 -9.672 10.346 1.00 86.94 111 TRP A CA 1
ATOM 833 C C . TRP A 1 111 ? 5.427 -11.098 10.899 1.00 86.94 111 TRP A C 1
ATOM 835 O O . TRP A 1 111 ? 5.397 -11.301 12.116 1.00 86.94 111 TRP A O 1
ATOM 845 N N . ARG A 1 112 ? 5.473 -12.096 10.011 1.00 89.88 112 ARG A N 1
ATOM 846 C CA . ARG A 1 112 ? 5.399 -13.511 10.378 1.00 89.88 112 ARG A CA 1
ATOM 847 C C . ARG A 1 112 ? 6.641 -13.998 11.124 1.00 89.88 112 ARG A C 1
ATOM 849 O O . ARG A 1 112 ? 6.503 -14.829 12.021 1.00 89.88 112 ARG A O 1
ATOM 856 N N . LEU A 1 113 ? 7.818 -13.503 10.763 1.00 90.25 113 LEU A N 1
ATOM 857 C CA . LEU A 1 113 ? 9.095 -13.938 11.325 1.00 90.25 113 LEU A CA 1
ATOM 858 C C . LEU A 1 113 ? 9.408 -13.265 12.664 1.00 90.25 113 LEU A C 1
ATOM 860 O O . LEU A 1 113 ? 9.905 -13.935 13.561 1.00 90.25 113 LEU A O 1
ATOM 864 N N . SER A 1 114 ? 9.109 -11.971 12.820 1.00 88.00 114 SER A N 1
ATOM 865 C CA . SER A 1 114 ? 9.525 -11.214 14.008 1.00 88.00 114 SER A CA 1
ATOM 866 C C . SER A 1 114 ? 8.395 -10.401 14.626 1.00 88.00 114 SER A C 1
ATOM 868 O O . SER A 1 114 ? 8.064 -10.611 15.794 1.00 88.00 114 SER A O 1
ATOM 870 N N . ALA A 1 115 ? 7.757 -9.507 13.863 1.00 82.62 115 ALA A N 1
ATOM 871 C CA . ALA A 1 115 ? 6.935 -8.454 14.467 1.00 82.62 115 ALA A CA 1
ATOM 872 C C . ALA A 1 115 ? 5.752 -8.998 15.288 1.00 82.62 115 ALA A C 1
ATOM 874 O O . ALA A 1 115 ? 5.430 -8.435 16.331 1.00 82.62 115 ALA A O 1
ATOM 875 N N . ARG A 1 116 ? 5.174 -10.147 14.904 1.00 82.69 116 ARG A N 1
ATOM 876 C CA . ARG A 1 116 ? 4.086 -10.790 15.663 1.00 82.69 116 ARG A CA 1
ATOM 877 C C . ARG A 1 116 ? 4.443 -11.189 17.102 1.00 82.69 116 ARG A C 1
ATOM 879 O O . ARG A 1 116 ? 3.535 -11.450 17.879 1.00 82.69 116 ARG A O 1
ATOM 886 N N . HIS A 1 117 ? 5.729 -11.317 17.434 1.00 82.56 117 HIS A N 1
ATOM 887 C CA . HIS A 1 117 ? 6.183 -11.762 18.756 1.00 82.56 117 HIS A CA 1
ATOM 888 C C . HIS A 1 117 ? 6.378 -10.606 19.742 1.00 82.56 117 HIS A C 1
ATOM 890 O O . HIS A 1 117 ? 6.268 -10.816 20.945 1.00 82.56 117 HIS A O 1
ATOM 896 N N . TRP A 1 118 ? 6.641 -9.398 19.238 1.00 85.38 118 TRP A N 1
ATOM 897 C CA . TRP A 1 118 ? 6.981 -8.229 20.057 1.00 85.38 118 TRP A CA 1
ATOM 898 C C . TRP A 1 118 ? 5.919 -7.124 19.988 1.00 85.38 118 TRP A C 1
ATOM 900 O O . TRP A 1 118 ? 5.894 -6.245 20.845 1.00 85.38 118 TRP A O 1
ATOM 910 N N . PHE A 1 119 ? 5.042 -7.147 18.978 1.00 82.94 119 PHE A N 1
ATOM 911 C CA . PHE A 1 119 ? 4.009 -6.132 18.796 1.00 82.94 119 PHE A CA 1
ATOM 912 C C . PHE A 1 119 ? 2.879 -6.302 19.818 1.00 82.94 119 PHE A C 1
ATOM 914 O O . PHE A 1 119 ? 2.099 -7.252 19.754 1.00 82.94 119 PHE A O 1
ATOM 921 N N . GLN A 1 120 ? 2.775 -5.352 20.745 1.00 80.19 120 GLN A N 1
ATOM 922 C CA . GLN A 1 120 ? 1.633 -5.225 21.645 1.00 80.19 120 GLN A CA 1
ATOM 923 C C . GLN A 1 120 ? 0.596 -4.306 20.997 1.00 80.19 120 GLN A C 1
ATOM 925 O O . GLN A 1 120 ? 0.934 -3.237 20.490 1.00 80.19 120 GLN A O 1
ATOM 930 N N . GLY A 1 121 ? -0.664 -4.750 20.969 1.00 78.31 121 GLY A N 1
ATOM 931 C CA . GLY A 1 121 ? -1.761 -3.968 20.403 1.00 78.31 121 GLY A CA 1
ATOM 932 C C . GLY A 1 121 ? -1.963 -2.630 21.132 1.00 78.31 121 GLY A C 1
ATOM 933 O O . GLY A 1 121 ? -1.433 -2.441 22.226 1.00 78.31 121 GLY A O 1
ATOM 934 N N . PRO A 1 122 ? -2.739 -1.700 20.550 1.00 75.88 122 PRO A N 1
ATOM 935 C CA . PRO A 1 122 ? -2.962 -0.385 21.142 1.00 75.88 122 PRO A CA 1
ATOM 936 C C . PRO A 1 122 ? -3.501 -0.504 22.574 1.00 75.88 122 PRO A C 1
ATOM 938 O O . PRO A 1 122 ? -4.582 -1.059 22.784 1.00 75.88 122 PRO A O 1
ATOM 941 N N . SER A 1 123 ? -2.762 0.017 23.556 1.00 68.12 123 SER A N 1
ATOM 942 C CA . SER A 1 123 ? -3.268 0.193 24.915 1.00 68.12 123 SER A CA 1
ATOM 943 C C . SER A 1 123 ? -4.194 1.417 24.935 1.00 68.12 123 SER A C 1
ATOM 945 O O . SER A 1 123 ? -3.811 2.482 24.443 1.00 68.12 123 SER A O 1
ATOM 947 N N . PRO A 1 124 ? -5.433 1.308 25.449 1.00 66.50 124 PRO A N 1
ATOM 948 C CA . PRO A 1 124 ? -6.316 2.463 25.553 1.00 66.50 124 PRO A CA 1
ATOM 949 C C . PRO A 1 124 ? -5.670 3.535 26.440 1.00 66.50 124 PRO A C 1
ATOM 951 O O . PRO A 1 124 ? -5.380 3.281 27.605 1.00 66.50 124 PRO A O 1
ATOM 954 N N . SER A 1 125 ? -5.451 4.735 25.897 1.00 64.56 125 SER A N 1
ATOM 955 C CA . SER A 1 125 ? -4.877 5.881 26.624 1.00 64.56 125 SER A CA 1
ATOM 956 C C . SER A 1 125 ? -5.894 6.620 27.500 1.00 64.56 125 SER A C 1
ATOM 958 O O . SER A 1 125 ? -5.546 7.574 28.188 1.00 64.56 125 SER A O 1
ATOM 960 N N . ILE A 1 126 ? -7.160 6.208 27.445 1.00 63.94 126 ILE A N 1
ATOM 961 C CA . ILE A 1 126 ? -8.241 6.739 28.270 1.00 63.94 126 ILE A CA 1
ATOM 962 C C . ILE A 1 126 ? -8.330 5.898 29.536 1.00 63.94 126 ILE A C 1
ATOM 964 O O . ILE A 1 126 ? -8.654 4.710 29.478 1.00 63.94 126 ILE A O 1
ATOM 968 N N . SER A 1 127 ? -8.068 6.536 30.680 1.00 63.97 127 SER A N 1
ATOM 969 C CA . SER A 1 127 ? -8.465 5.998 31.977 1.00 63.97 127 SER A CA 1
ATOM 970 C C . SER A 1 127 ? -9.952 5.658 31.911 1.00 63.97 127 SER A C 1
ATOM 972 O O . SER A 1 127 ? -10.752 6.425 31.367 1.00 63.97 127 SER A O 1
ATOM 974 N N . SER A 1 128 ? -10.346 4.513 32.462 1.00 62.66 128 SER A N 1
ATOM 975 C CA . SER A 1 128 ? -11.747 4.086 32.522 1.00 62.66 128 SER A CA 1
ATOM 976 C C . SER A 1 128 ? -12.666 5.170 33.109 1.00 62.66 128 SER A C 1
ATOM 978 O O . SER A 1 128 ? -13.827 5.256 32.714 1.00 62.66 128 SER A O 1
ATOM 980 N N . SER A 1 129 ? -12.135 6.057 33.961 1.00 61.25 129 SER A N 1
ATOM 981 C CA . SER A 1 129 ? -12.828 7.239 34.492 1.00 61.25 129 SER A CA 1
ATOM 982 C C . SER A 1 129 ? -13.221 8.273 33.430 1.00 61.25 129 SER A C 1
ATOM 984 O O . SER A 1 129 ? -14.310 8.842 33.498 1.00 61.25 129 SER A O 1
ATOM 986 N N . ASP A 1 130 ? -12.367 8.514 32.435 1.00 65.50 130 ASP A N 1
ATOM 987 C CA . ASP A 1 130 ? -12.599 9.529 31.402 1.00 65.50 130 ASP A CA 1
ATOM 988 C C . ASP A 1 130 ? -13.565 9.011 30.333 1.00 65.50 130 ASP A C 1
ATOM 990 O O . ASP A 1 130 ? -14.413 9.755 29.843 1.00 65.50 130 ASP A O 1
ATOM 994 N N . ALA A 1 131 ? -13.521 7.706 30.045 1.00 63.31 131 ALA A N 1
ATOM 995 C CA . ALA A 1 131 ? -14.499 7.046 29.182 1.00 63.31 131 ALA A CA 1
ATOM 996 C C . ALA A 1 131 ? -15.927 7.089 29.768 1.00 63.31 131 ALA A C 1
ATOM 998 O O . ALA A 1 131 ? -16.899 7.219 29.020 1.00 63.31 131 ALA A O 1
ATOM 999 N N . VAL A 1 132 ? -16.061 7.011 31.100 1.00 63.38 132 VAL A N 1
ATOM 1000 C CA . VAL A 1 132 ? -17.348 7.161 31.802 1.00 63.38 132 VAL A CA 1
ATOM 1001 C C . VAL A 1 132 ? -17.837 8.611 31.744 1.00 63.38 132 VAL A C 1
ATOM 1003 O O . VAL A 1 132 ? -18.991 8.835 31.386 1.00 63.38 132 VAL A O 1
ATOM 1006 N N . ARG A 1 133 ? -16.962 9.603 31.971 1.00 60.34 133 ARG A N 1
ATOM 1007 C CA . ARG A 1 133 ? -17.332 11.029 31.862 1.00 60.34 133 ARG A CA 1
ATOM 1008 C C . ARG A 1 133 ? -17.794 11.421 30.461 1.00 60.34 133 ARG A C 1
ATOM 1010 O O . ARG A 1 133 ? -18.774 12.143 30.332 1.00 60.34 133 ARG A O 1
ATOM 1017 N N . VAL A 1 134 ? -17.145 10.931 29.403 1.00 62.91 134 VAL A N 1
ATOM 1018 C CA . VAL A 1 134 ? -17.576 11.214 28.019 1.00 62.91 134 VAL A CA 1
ATOM 1019 C C . VAL A 1 134 ? -18.971 10.644 27.734 1.00 62.91 134 VAL A C 1
ATOM 1021 O O . VAL A 1 134 ? -19.758 11.288 27.042 1.00 62.91 134 VAL A O 1
ATOM 1024 N N . LYS A 1 135 ? -19.317 9.479 28.305 1.00 60.22 135 LYS A N 1
ATOM 1025 C CA . LYS A 1 135 ? -20.682 8.931 28.226 1.00 60.22 135 LYS A CA 1
ATOM 1026 C C . LYS A 1 135 ? -21.703 9.768 29.000 1.00 60.22 135 LYS A C 1
ATOM 1028 O O . LYS A 1 135 ? -22.816 9.933 28.511 1.00 60.22 135 LYS A O 1
ATOM 1033 N N . GLU A 1 136 ? -21.347 10.286 30.176 1.00 57.69 136 GLU A N 1
ATOM 1034 C CA . GLU A 1 136 ? -22.238 11.132 30.986 1.00 57.69 136 GLU A CA 1
ATOM 1035 C C . GLU A 1 136 ? -22.486 12.510 30.357 1.00 57.69 136 GLU A C 1
ATOM 1037 O O . GLU A 1 136 ? -23.604 13.016 30.413 1.00 57.69 136 GLU A O 1
ATOM 1042 N N . PHE A 1 137 ? -21.484 13.095 29.693 1.00 63.16 137 PHE A N 1
ATOM 1043 C CA . PHE A 1 137 ? -21.590 14.415 29.059 1.00 63.16 137 PHE A CA 1
ATOM 1044 C C . PHE A 1 137 ? -22.315 14.431 27.701 1.00 63.16 137 PHE A C 1
ATOM 1046 O O . PHE A 1 137 ? -22.335 15.464 27.034 1.00 63.16 137 PHE A O 1
ATOM 1053 N N . GLY A 1 138 ? -22.967 13.333 27.305 1.00 50.94 138 GLY A N 1
ATOM 1054 C CA . GLY A 1 138 ? -24.083 13.386 26.356 1.00 50.94 138 GLY A CA 1
ATOM 1055 C C . GLY A 1 138 ? -23.769 13.961 24.971 1.00 50.94 138 GLY A C 1
ATOM 1056 O O . GLY A 1 138 ? -24.642 14.581 24.367 1.00 50.94 138 GLY A O 1
ATOM 1057 N N . TRP A 1 139 ? -22.565 13.745 24.440 1.00 50.84 139 TRP A N 1
ATOM 1058 C CA . TRP A 1 139 ? -22.330 13.949 23.010 1.00 50.84 139 TRP A CA 1
ATOM 1059 C C . TRP A 1 139 ? -22.969 12.785 22.242 1.00 50.84 139 TRP A C 1
ATOM 1061 O O . TRP A 1 139 ? -22.417 11.685 22.191 1.00 50.84 139 TRP A O 1
ATOM 1071 N N . LYS A 1 140 ? -24.184 13.029 21.735 1.00 42.94 140 LYS A N 1
ATOM 1072 C CA . LYS A 1 140 ? -24.846 12.198 20.720 1.00 42.94 140 LYS A CA 1
ATOM 1073 C C . LYS A 1 140 ? -24.181 12.366 19.359 1.00 42.94 140 LYS A C 1
ATOM 1075 O O . LYS A 1 140 ? -23.771 13.506 19.049 1.00 42.94 140 LYS A O 1
#

Secondary structure (DSSP, 8-state):
-HHHHHHHGGGGGGGT-HHHHHHHHHHHHHHHHHHHHHHHHHHHHTSTTT----SS--TTHHHHHHHHHHHHHHHHHHHTTS-SSSS--TTTS-THHHHHHHHHHHHHHHIIIIIHHH-PPPPP-S-HHHHHHHHHTT--